Protein AF-A0A6V8CC56-F1 (afdb_monomer_lite)

Secondary structure (DSSP, 8-state):
--SSSS-HHHHHHHHHHHHHHHHHHHHHHHHHHHHHH-TTSSHHHHHHHHHHHHHHHTSTT----HHHHTTT--PPP-

pLDDT: mean 89.31, std 9.09, range [57.25, 97.31]

Sequence (78 aa):
MHRGDLDFHLVYDLYGGLIVDTYHKMKPIAEEDRRLNGERRLEWFTWLAERIIEYDETRPNTFVAAHIDYKDWKPRRK

Radius of gyration: 16.14 Å; chains: 1; bounding box: 30×20×54 Å

Structure (mmCIF, N/CA/C/O backbone):
data_AF-A0A6V8CC56-F1
#
_entry.id   AF-A0A6V8CC56-F1
#
loop_
_atom_site.group_PDB
_atom_site.id
_atom_site.type_symbol
_atom_site.label_atom_id
_atom_site.label_alt_id
_atom_site.label_comp_id
_atom_site.label_asym_id
_atom_site.label_entity_id
_atom_site.label_seq_id
_atom_site.pdbx_PDB_ins_code
_atom_site.Cartn_x
_atom_site.Cartn_y
_atom_site.Cartn_z
_atom_site.occupancy
_atom_site.B_iso_or_equiv
_atom_site.auth_seq_id
_atom_site.auth_comp_id
_atom_site.auth_asym_id
_atom_site.auth_atom_id
_atom_site.pdbx_PDB_model_num
ATOM 1 N N . MET A 1 1 ? -9.079 -7.405 -6.719 1.00 65.31 1 MET A N 1
ATOM 2 C CA . MET A 1 1 ? -8.094 -7.391 -5.631 1.00 65.31 1 MET A CA 1
ATOM 3 C C . MET A 1 1 ? -8.477 -8.458 -4.625 1.00 65.31 1 MET A C 1
ATOM 5 O O . MET A 1 1 ? -8.074 -9.579 -4.862 1.00 65.31 1 MET A O 1
ATOM 9 N N . HIS A 1 2 ? -9.385 -8.253 -3.662 1.00 76.88 2 HIS A N 1
ATOM 10 C CA . HIS A 1 2 ? -9.995 -9.415 -2.976 1.00 76.88 2 HIS A CA 1
ATOM 11 C C . HIS A 1 2 ? -11.247 -9.945 -3.705 1.00 76.88 2 HIS A C 1
ATOM 13 O O . HIS A 1 2 ? -11.430 -11.150 -3.824 1.00 76.88 2 HIS A O 1
ATOM 19 N N . ARG A 1 3 ? -12.078 -9.047 -4.257 1.00 82.44 3 ARG A N 1
ATOM 20 C CA . ARG A 1 3 ? -13.337 -9.391 -4.955 1.00 82.44 3 ARG A CA 1
ATOM 21 C C . ARG A 1 3 ? -13.225 -9.521 -6.481 1.00 82.44 3 ARG A C 1
ATOM 23 O O . ARG A 1 3 ? -14.220 -9.733 -7.149 1.00 82.44 3 ARG A O 1
ATOM 30 N N . GLY A 1 4 ? -12.020 -9.379 -7.036 1.00 80.50 4 GLY A N 1
ATOM 31 C CA . GLY A 1 4 ? -11.792 -9.418 -8.491 1.00 80.50 4 GLY A CA 1
ATOM 32 C C . GLY A 1 4 ? -12.047 -8.108 -9.256 1.00 80.50 4 GLY A C 1
ATOM 33 O O . GLY A 1 4 ? -11.491 -7.945 -10.330 1.00 80.50 4 GLY A O 1
ATOM 34 N N . ASP A 1 5 ? -12.746 -7.128 -8.677 1.00 85.56 5 ASP A N 1
ATOM 35 C CA . ASP A 1 5 ? -13.164 -5.895 -9.387 1.00 85.56 5 ASP A CA 1
ATOM 36 C C . ASP A 1 5 ? -12.040 -4.900 -9.746 1.00 85.56 5 ASP A C 1
ATOM 38 O O . ASP A 1 5 ? -12.275 -3.888 -10.401 1.00 85.56 5 ASP A O 1
ATOM 42 N N . LEU A 1 6 ? -10.819 -5.141 -9.270 1.00 84.44 6 LEU A N 1
ATOM 43 C CA . LEU A 1 6 ? -9.696 -4.210 -9.385 1.00 84.44 6 LEU A CA 1
ATOM 44 C C . LEU A 1 6 ? -8.386 -4.986 -9.482 1.00 84.44 6 LEU A C 1
ATOM 46 O O . LEU A 1 6 ? -8.173 -5.913 -8.705 1.00 84.44 6 LEU A O 1
ATOM 50 N N . ASP A 1 7 ? -7.505 -4.630 -10.403 1.00 89.75 7 ASP A N 1
ATOM 51 C CA . ASP A 1 7 ? -6.230 -5.330 -10.558 1.00 89.75 7 ASP A CA 1
ATOM 52 C C . ASP A 1 7 ? -5.263 -5.008 -9.396 1.00 89.75 7 ASP A C 1
ATOM 54 O O . ASP A 1 7 ? -5.154 -3.849 -8.990 1.00 89.75 7 ASP A O 1
ATOM 58 N N . PHE A 1 8 ? -4.596 -6.029 -8.827 1.00 89.88 8 PHE A N 1
ATOM 59 C CA . PHE A 1 8 ? -3.637 -5.831 -7.723 1.00 89.88 8 PHE A CA 1
ATOM 60 C C . PHE A 1 8 ? -2.485 -4.942 -8.163 1.00 89.88 8 PHE A C 1
ATOM 62 O O . PHE A 1 8 ? -2.146 -3.982 -7.474 1.00 89.88 8 PHE A O 1
ATOM 69 N N . HIS A 1 9 ? -1.895 -5.274 -9.308 1.00 89.38 9 HIS A N 1
ATOM 70 C CA . HIS A 1 9 ? -0.683 -4.651 -9.807 1.00 89.38 9 HIS A CA 1
ATOM 71 C C . HIS A 1 9 ? -0.944 -3.204 -10.211 1.00 89.38 9 HIS A C 1
ATOM 73 O O . HIS A 1 9 ? -0.159 -2.338 -9.857 1.00 89.38 9 HIS A O 1
ATOM 79 N N . LEU A 1 10 ? -2.102 -2.906 -10.804 1.00 90.25 10 LEU A N 1
ATOM 80 C CA . LEU A 1 10 ? -2.489 -1.526 -11.098 1.00 90.25 10 LEU A CA 1
ATOM 81 C C . LEU A 1 10 ? -2.584 -0.659 -9.830 1.00 90.25 10 LEU A C 1
ATOM 83 O O . LEU A 1 10 ? -2.124 0.481 -9.821 1.00 90.25 10 LEU A O 1
ATOM 87 N N . VAL A 1 11 ? -3.190 -1.177 -8.757 1.00 91.56 11 VAL A N 1
ATOM 88 C CA . VAL A 1 11 ? -3.284 -0.447 -7.478 1.00 91.56 11 VAL A CA 1
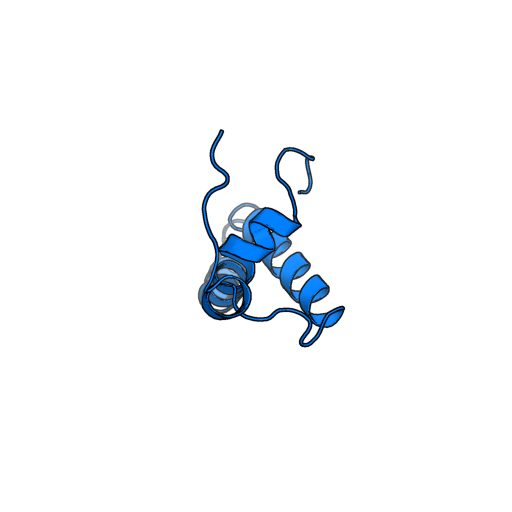ATOM 89 C C . VAL A 1 11 ? -1.915 -0.288 -6.845 1.00 91.56 11 VAL A C 1
ATOM 91 O O . VAL A 1 11 ? -1.591 0.789 -6.352 1.00 91.56 11 VAL A O 1
ATOM 94 N N . TYR A 1 12 ? -1.126 -1.355 -6.859 1.00 90.94 12 TYR A N 1
ATOM 95 C CA . TYR A 1 12 ? 0.229 -1.365 -6.341 1.00 90.94 12 TYR A CA 1
ATOM 96 C C . TYR A 1 12 ? 1.114 -0.330 -7.055 1.00 90.94 12 TYR A C 1
ATOM 98 O O . TYR A 1 12 ? 1.694 0.526 -6.390 1.00 90.94 12 TYR A O 1
ATOM 106 N N . ASP A 1 13 ? 1.128 -0.324 -8.388 1.00 88.50 13 ASP A N 1
ATOM 107 C CA . ASP A 1 13 ? 1.957 0.576 -9.198 1.00 88.50 13 ASP A CA 1
ATOM 108 C C . ASP A 1 13 ? 1.582 2.053 -8.997 1.00 88.50 13 ASP A C 1
ATOM 110 O O . ASP A 1 13 ? 2.451 2.927 -8.985 1.00 88.50 13 ASP A O 1
ATOM 114 N N . LEU A 1 14 ? 0.288 2.352 -8.834 1.00 90.25 14 LEU A N 1
ATOM 115 C CA . LEU A 1 14 ? -0.203 3.728 -8.706 1.00 90.25 14 LEU A CA 1
ATOM 116 C C . LEU A 1 14 ? -0.198 4.250 -7.266 1.00 90.25 14 LEU A C 1
ATOM 118 O O . LEU A 1 14 ? 0.051 5.435 -7.039 1.00 90.25 14 LEU A O 1
ATOM 122 N N . TYR A 1 15 ? -0.516 3.392 -6.298 1.00 92.38 15 TYR A N 1
ATOM 123 C CA . TYR A 1 15 ? -0.835 3.803 -4.932 1.00 92.38 15 TYR A CA 1
ATOM 124 C C . TYR A 1 15 ? -0.079 3.031 -3.857 1.00 92.38 15 TYR A C 1
ATO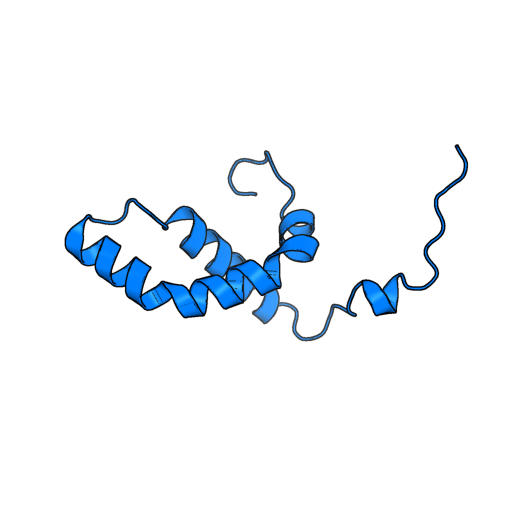M 126 O O . TYR A 1 15 ? -0.172 3.425 -2.699 1.00 92.38 15 TYR A O 1
ATOM 134 N N . GLY A 1 16 ? 0.674 1.979 -4.191 1.00 92.00 16 GLY A N 1
ATOM 135 C CA . GLY A 1 16 ? 1.303 1.083 -3.217 1.00 92.00 16 GLY A CA 1
ATOM 136 C C . GLY A 1 16 ? 2.120 1.827 -2.163 1.00 92.00 16 GLY A C 1
ATOM 137 O O . GLY A 1 16 ? 1.809 1.759 -0.974 1.00 92.00 16 GLY A O 1
ATOM 138 N N . GLY A 1 17 ? 3.078 2.644 -2.606 1.00 91.06 17 GLY A N 1
ATOM 139 C CA . GLY A 1 17 ? 3.896 3.457 -1.701 1.00 91.06 17 GLY A CA 1
ATOM 140 C C . GLY A 1 17 ? 3.082 4.456 -0.870 1.00 91.06 17 GLY A C 1
ATOM 141 O O . GLY A 1 17 ? 3.345 4.626 0.318 1.00 91.06 17 GLY A O 1
ATOM 142 N N . LEU A 1 18 ? 2.051 5.077 -1.457 1.00 94.31 18 LEU A N 1
ATOM 143 C CA . LEU A 1 18 ? 1.172 6.012 -0.744 1.00 94.31 18 LEU A CA 1
ATOM 144 C C . LEU A 1 18 ? 0.343 5.304 0.333 1.00 94.31 18 LEU A C 1
ATOM 146 O O . LEU A 1 18 ? 0.177 5.832 1.432 1.00 94.31 18 LEU A O 1
ATOM 150 N N . ILE A 1 19 ? -0.182 4.120 0.017 1.00 95.81 19 ILE A N 1
ATOM 151 C CA . ILE A 1 19 ? -0.985 3.299 0.923 1.00 95.81 19 ILE A CA 1
ATOM 152 C C . ILE A 1 19 ? -0.128 2.857 2.107 1.00 95.81 19 ILE A C 1
ATOM 154 O O . ILE A 1 19 ? -0.562 3.021 3.245 1.00 95.81 19 ILE A O 1
ATOM 158 N N . VAL A 1 20 ? 1.087 2.360 1.860 1.00 95.38 20 VAL A N 1
ATOM 159 C CA . VAL A 1 20 ? 2.000 1.897 2.916 1.00 95.38 20 VAL A CA 1
ATOM 160 C C . VAL A 1 20 ? 2.453 3.050 3.817 1.00 95.38 20 VAL A C 1
ATOM 162 O O . VAL A 1 20 ? 2.344 2.950 5.039 1.00 95.38 20 VAL A O 1
ATOM 165 N N . ASP A 1 21 ? 2.886 4.177 3.246 1.00 96.44 21 ASP A N 1
ATOM 166 C CA . ASP A 1 21 ? 3.279 5.361 4.026 1.00 96.44 21 ASP A CA 1
ATOM 167 C C . ASP A 1 21 ? 2.109 5.906 4.866 1.00 96.44 21 ASP A C 1
ATOM 169 O O . ASP A 1 21 ? 2.246 6.183 6.062 1.00 96.44 21 ASP A O 1
ATOM 173 N N . THR A 1 22 ? 0.917 5.991 4.270 1.00 97.31 22 THR A N 1
ATOM 174 C CA . THR A 1 22 ? -0.294 6.409 4.988 1.00 97.31 22 THR A CA 1
ATOM 175 C C . THR A 1 22 ? -0.663 5.414 6.087 1.00 97.31 22 THR A C 1
ATOM 177 O O . THR A 1 22 ? -1.017 5.831 7.189 1.00 97.31 22 THR A O 1
ATOM 180 N N . TYR A 1 23 ? -0.537 4.108 5.836 1.00 97.06 23 TYR A N 1
ATOM 181 C CA . TYR A 1 23 ? -0.772 3.070 6.836 1.00 97.06 23 TYR A CA 1
ATOM 182 C C . TYR A 1 23 ? 0.149 3.227 8.040 1.00 97.06 23 TYR A C 1
ATOM 184 O O . TYR A 1 23 ? -0.346 3.250 9.164 1.00 97.06 23 TYR A O 1
ATOM 192 N N . HIS A 1 24 ? 1.449 3.439 7.839 1.00 96.88 24 HIS A N 1
ATOM 193 C CA . HIS A 1 24 ? 2.371 3.666 8.953 1.00 96.88 24 HIS A CA 1
ATOM 194 C C . HIS A 1 24 ? 2.006 4.901 9.786 1.00 96.88 24 HIS A C 1
ATOM 196 O O . HIS A 1 24 ? 2.044 4.838 11.015 1.00 96.88 24 HIS A O 1
ATOM 202 N N . LYS A 1 25 ? 1.589 5.998 9.143 1.00 97.06 25 LYS A N 1
ATOM 203 C CA . LYS A 1 25 ? 1.150 7.224 9.836 1.00 97.06 25 LYS A CA 1
ATOM 204 C C . LYS A 1 25 ? -0.167 7.038 10.588 1.00 97.06 25 LYS A C 1
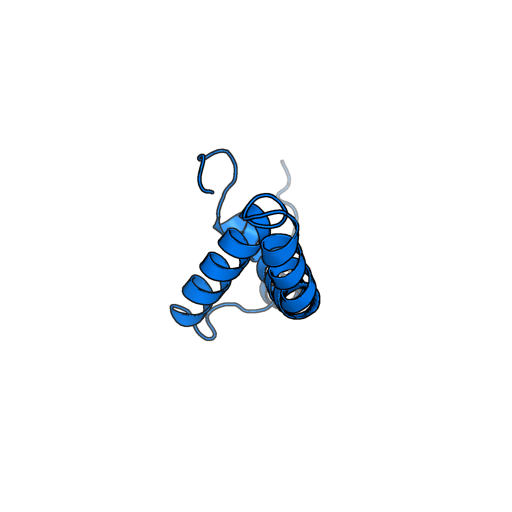ATOM 206 O O . LYS A 1 25 ? -0.341 7.590 11.672 1.00 97.06 25 LYS A O 1
ATOM 211 N N . MET A 1 26 ? -1.097 6.277 10.017 1.00 95.00 26 MET A N 1
ATOM 212 C CA . MET A 1 26 ? -2.439 6.080 10.569 1.00 95.00 26 MET A CA 1
ATOM 213 C C . MET A 1 26 ? -2.555 4.870 11.496 1.00 95.00 26 MET A C 1
ATOM 215 O O . MET A 1 26 ? -3.585 4.733 12.153 1.00 95.00 26 MET A O 1
ATOM 219 N N . LYS A 1 27 ? -1.532 4.012 11.589 1.00 95.31 27 LYS A N 1
ATOM 220 C CA . LYS A 1 27 ? -1.566 2.787 12.399 1.00 95.31 27 LYS A CA 1
ATOM 221 C C . LYS A 1 27 ? -2.047 3.028 13.840 1.00 95.31 27 LYS A C 1
ATOM 223 O O . LYS A 1 27 ? -2.983 2.337 14.235 1.00 95.31 27 LYS A O 1
ATOM 228 N N . PRO A 1 28 ? -1.558 4.045 14.582 1.00 96.56 28 PRO A N 1
ATOM 229 C CA . PRO A 1 28 ? -2.049 4.301 15.939 1.00 96.56 28 PRO A CA 1
ATOM 230 C C . PRO A 1 28 ? -3.539 4.675 15.985 1.00 96.56 28 PRO A C 1
ATOM 232 O O . PRO A 1 28 ? -4.252 4.296 16.908 1.00 96.56 28 PRO A O 1
ATOM 235 N N . ILE A 1 29 ? -4.028 5.402 14.973 1.00 95.25 29 ILE A N 1
ATOM 236 C CA . ILE A 1 29 ? -5.441 5.795 14.865 1.00 95.25 29 ILE A CA 1
ATOM 237 C C . ILE A 1 29 ? -6.307 4.569 14.568 1.00 95.25 29 ILE A C 1
ATOM 239 O O . ILE A 1 29 ? -7.378 4.427 15.148 1.00 95.25 29 ILE A O 1
ATOM 243 N N . ALA A 1 30 ? -5.849 3.680 13.684 1.00 95.12 30 ALA A N 1
ATOM 244 C CA . ALA A 1 30 ? -6.556 2.444 13.364 1.00 95.12 30 ALA A CA 1
ATOM 245 C C . ALA A 1 30 ? -6.630 1.495 14.569 1.00 95.12 30 ALA A C 1
ATOM 247 O O . ALA A 1 30 ? -7.681 0.920 14.838 1.00 95.12 30 ALA A O 1
ATOM 248 N N . GLU A 1 31 ? -5.542 1.367 15.328 1.00 96.00 31 GLU A N 1
ATOM 249 C CA . GLU A 1 31 ? -5.500 0.557 16.550 1.00 96.00 31 GLU A CA 1
ATOM 250 C C . GLU A 1 31 ? -6.420 1.116 17.643 1.00 96.00 31 GLU A C 1
ATOM 252 O O . GLU A 1 31 ? -7.186 0.367 18.253 1.00 96.00 31 GLU A O 1
ATOM 257 N N . GLU A 1 32 ? -6.410 2.434 17.853 1.00 96.50 32 GLU A N 1
ATOM 258 C CA . GLU A 1 32 ? -7.321 3.079 18.799 1.00 96.50 32 GLU A CA 1
ATOM 259 C C . GLU A 1 32 ? -8.784 2.955 18.353 1.00 96.50 32 GLU A C 1
ATOM 261 O O . GLU A 1 32 ? -9.669 2.702 19.175 1.00 96.50 32 GLU A O 1
ATOM 266 N N . ASP A 1 33 ? -9.053 3.061 17.049 1.00 95.12 33 ASP A N 1
ATOM 267 C CA . ASP A 1 33 ? -10.396 2.855 16.518 1.00 95.12 33 ASP A CA 1
ATOM 268 C C . ASP A 1 33 ? -10.895 1.431 16.753 1.0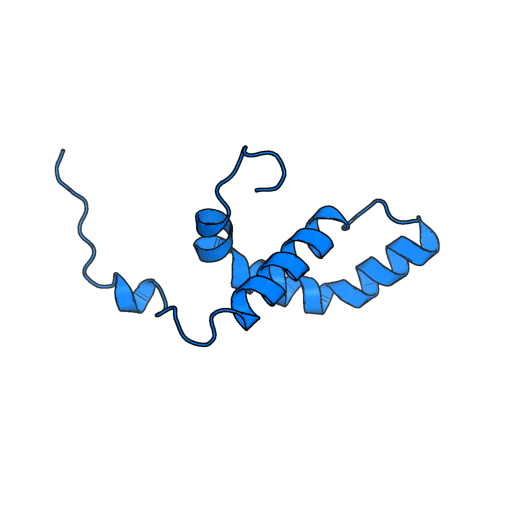0 95.12 33 ASP A C 1
ATOM 270 O O . ASP A 1 33 ? -12.021 1.260 17.218 1.00 95.12 33 ASP A O 1
ATOM 274 N N . ARG A 1 34 ? -10.053 0.415 16.522 1.00 96.00 34 ARG A N 1
ATOM 275 C CA . ARG A 1 34 ? -10.375 -0.980 16.859 1.00 96.00 34 ARG A CA 1
ATOM 276 C C . ARG A 1 34 ? -10.685 -1.145 18.334 1.00 96.00 34 ARG A C 1
ATOM 278 O O . ARG A 1 34 ? -11.651 -1.815 18.687 1.00 96.00 34 ARG A O 1
ATOM 285 N N . ARG A 1 35 ? -9.894 -0.518 19.205 1.00 97.00 35 ARG A N 1
ATOM 286 C CA . ARG A 1 35 ? -10.090 -0.606 20.655 1.00 97.00 35 ARG A CA 1
ATOM 287 C C . ARG A 1 35 ? -11.419 0.012 21.094 1.00 97.00 35 ARG A C 1
ATOM 289 O O . ARG A 1 35 ? -12.092 -0.544 21.957 1.00 97.00 35 ARG A O 1
ATOM 296 N N . LEU A 1 36 ? -11.788 1.159 20.525 1.00 97.06 36 LEU A N 1
ATOM 297 C CA . LEU A 1 36 ? -12.994 1.904 20.901 1.00 97.06 36 LEU A CA 1
ATOM 298 C C . LEU A 1 36 ? -14.262 1.390 20.215 1.00 97.06 36 LEU A C 1
ATOM 300 O O . LEU A 1 36 ? -15.339 1.401 20.806 1.00 97.06 36 LEU A O 1
ATOM 304 N N . ASN A 1 37 ? -14.145 0.982 18.955 1.00 95.38 37 ASN A N 1
ATOM 305 C CA . ASN A 1 37 ? -15.273 0.739 18.064 1.00 95.38 37 ASN A CA 1
ATOM 306 C C . ASN A 1 37 ? -15.291 -0.682 17.488 1.00 95.38 37 ASN A C 1
ATOM 308 O O . ASN A 1 37 ? -16.225 -1.000 16.749 1.00 95.38 37 ASN A O 1
ATOM 312 N N . GLY A 1 38 ? -14.329 -1.539 17.825 1.00 94.38 38 GLY A N 1
ATOM 313 C CA . GLY A 1 38 ? -14.164 -2.866 17.233 1.00 94.38 38 GLY A CA 1
ATOM 314 C C . GLY A 1 38 ? -13.583 -2.826 15.815 1.00 94.38 38 GLY A C 1
ATOM 315 O O . GLY A 1 38 ? -13.406 -1.764 15.221 1.00 94.38 38 GLY A O 1
ATOM 316 N N . GLU A 1 39 ? -13.320 -4.005 15.257 1.00 94.31 39 GLU A N 1
ATOM 317 C CA . GLU A 1 39 ? -12.713 -4.208 13.931 1.00 94.31 39 GLU A CA 1
ATOM 318 C C . GLU A 1 39 ? -13.707 -3.895 12.802 1.00 94.31 39 GLU A C 1
ATOM 320 O O . GLU A 1 39 ? -14.359 -4.777 12.241 1.00 94.31 39 GLU A O 1
ATOM 325 N N . ARG A 1 40 ? -13.904 -2.605 12.512 1.00 89.69 40 ARG A N 1
ATOM 326 C CA . ARG A 1 40 ? -14.909 -2.150 11.535 1.00 89.69 40 ARG A CA 1
ATOM 327 C C . ARG A 1 40 ? -14.360 -1.156 10.530 1.00 89.69 40 ARG A C 1
ATOM 329 O O . ARG A 1 40 ? -14.505 -1.362 9.324 1.00 89.69 40 ARG A O 1
ATOM 336 N N . ARG A 1 41 ? -13.798 -0.042 11.001 1.00 91.81 41 ARG A N 1
ATOM 337 C CA . ARG A 1 41 ? -13.273 1.001 10.111 1.00 91.81 41 ARG A CA 1
ATOM 338 C C . ARG A 1 41 ? -11.804 0.743 9.852 1.00 91.81 41 ARG A C 1
ATOM 340 O O . ARG A 1 41 ? -11.131 0.110 10.646 1.00 91.81 41 ARG A O 1
ATOM 347 N N . LEU A 1 42 ? -11.318 1.238 8.718 1.00 92.75 42 LEU A N 1
ATOM 348 C CA . LEU A 1 42 ? -9.917 1.127 8.305 1.00 92.75 42 LEU A CA 1
ATOM 349 C C . LEU A 1 42 ? -9.417 -0.312 8.072 1.00 92.75 42 LEU A C 1
ATOM 351 O O . LEU A 1 42 ? -8.351 -0.463 7.496 1.00 92.75 42 LEU A O 1
ATOM 355 N N . GLU A 1 43 ? -10.193 -1.357 8.379 1.00 94.25 43 GLU A N 1
ATOM 356 C CA . GLU A 1 43 ? -9.758 -2.754 8.229 1.00 94.25 43 GLU A CA 1
ATOM 357 C C . GLU A 1 43 ? -9.391 -3.130 6.800 1.00 94.25 43 GLU A C 1
ATOM 359 O O . GLU A 1 43 ? -8.341 -3.714 6.565 1.00 94.25 43 GLU A O 1
ATOM 364 N N . TRP A 1 44 ? -10.202 -2.734 5.817 1.00 93.25 44 TRP A N 1
ATOM 365 C CA . TRP A 1 44 ? -9.860 -2.964 4.410 1.00 93.25 44 TRP A CA 1
ATOM 366 C C . TRP A 1 44 ? -8.594 -2.226 3.986 1.00 93.25 44 TRP A C 1
ATOM 368 O O . TRP A 1 44 ? -7.844 -2.724 3.150 1.00 93.25 44 TRP A O 1
ATOM 378 N N . PHE A 1 45 ? -8.358 -1.050 4.563 1.00 94.06 45 PHE A N 1
ATOM 379 C CA . PHE A 1 45 ? -7.164 -0.265 4.295 1.00 94.06 45 PHE A CA 1
ATOM 380 C C . PHE A 1 45 ? -5.928 -0.901 4.946 1.00 94.06 45 PHE A C 1
ATOM 382 O O . PHE A 1 45 ? -4.922 -1.081 4.266 1.00 94.06 45 PHE A O 1
ATOM 389 N N . THR A 1 46 ? -6.021 -1.323 6.212 1.00 95.62 46 THR A N 1
ATOM 390 C CA . THR A 1 46 ? -4.966 -2.081 6.900 1.00 95.62 46 THR A CA 1
ATOM 391 C C . THR A 1 46 ? -4.659 -3.383 6.174 1.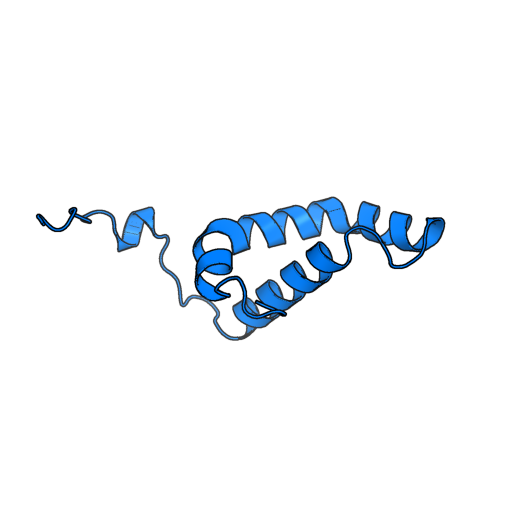00 95.62 46 THR A C 1
ATOM 393 O O . THR A 1 46 ? -3.505 -3.621 5.835 1.00 95.62 46 THR A O 1
ATOM 396 N N . TRP A 1 47 ? -5.681 -4.180 5.853 1.00 95.44 47 TRP A N 1
ATOM 397 C CA . TRP A 1 47 ? -5.518 -5.433 5.124 1.00 95.44 47 TRP A CA 1
ATOM 398 C C . TRP A 1 47 ? -4.788 -5.217 3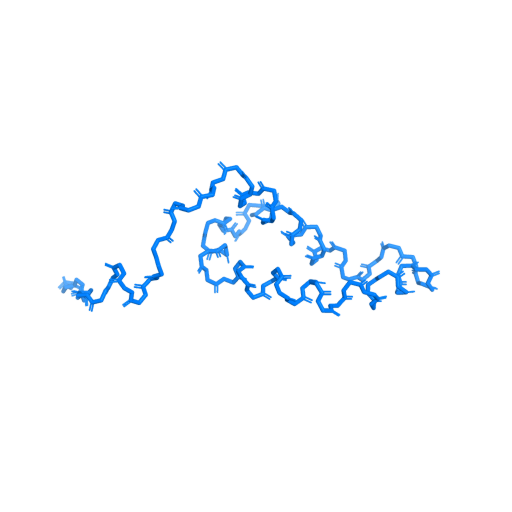.798 1.00 95.44 47 TRP A C 1
ATOM 400 O O . TRP A 1 47 ? -3.872 -5.966 3.471 1.00 95.44 47 TRP A O 1
ATOM 410 N N . LEU A 1 48 ? -5.168 -4.186 3.036 1.00 95.44 48 LEU A N 1
ATOM 411 C CA . LEU A 1 48 ? -4.539 -3.889 1.754 1.00 95.44 48 LEU A CA 1
ATOM 412 C C . LEU A 1 48 ? -3.073 -3.469 1.922 1.00 95.44 48 LEU A C 1
ATOM 414 O O . LEU A 1 48 ? -2.222 -3.955 1.181 1.00 95.44 48 LEU A O 1
ATOM 418 N N . ALA A 1 49 ? -2.778 -2.601 2.891 1.00 96.50 49 ALA A N 1
ATOM 419 C CA . ALA A 1 49 ? -1.413 -2.169 3.173 1.00 96.50 49 ALA A CA 1
ATOM 420 C C . ALA A 1 49 ? -0.512 -3.347 3.569 1.00 96.50 49 ALA A C 1
ATOM 422 O O . ALA A 1 49 ? 0.597 -3.462 3.058 1.00 96.50 49 ALA A O 1
ATOM 423 N N . GLU A 1 50 ? -1.005 -4.263 4.405 1.00 95.94 50 GLU A N 1
ATOM 424 C CA . GLU A 1 50 ? -0.272 -5.474 4.787 1.00 95.94 50 GLU A CA 1
ATOM 425 C C . GLU A 1 50 ? 0.021 -6.380 3.588 1.00 95.94 50 GLU A C 1
ATOM 427 O O . GLU A 1 50 ? 1.148 -6.844 3.448 1.00 95.94 50 GLU A O 1
ATOM 432 N N . ARG A 1 51 ? -0.942 -6.582 2.675 1.00 95.38 51 ARG A N 1
ATOM 433 C CA . ARG A 1 51 ? -0.695 -7.366 1.449 1.00 95.38 51 ARG A CA 1
ATOM 434 C C . ARG A 1 51 ? 0.348 -6.714 0.541 1.00 95.38 51 ARG A C 1
ATOM 436 O O . ARG A 1 51 ? 1.085 -7.424 -0.135 1.00 95.38 51 ARG A O 1
ATOM 443 N N . ILE A 1 52 ? 0.395 -5.381 0.492 1.00 94.31 52 ILE A N 1
ATOM 444 C CA . ILE A 1 52 ? 1.408 -4.646 -0.278 1.00 94.31 52 ILE A CA 1
ATOM 445 C C . ILE A 1 52 ? 2.791 -4.812 0.364 1.00 94.31 52 ILE A C 1
ATOM 447 O O . ILE A 1 52 ? 3.740 -5.108 -0.353 1.00 94.31 52 ILE A O 1
ATOM 451 N N . ILE A 1 53 ? 2.893 -4.697 1.692 1.00 94.38 53 ILE A N 1
ATOM 452 C CA . ILE A 1 53 ? 4.150 -4.906 2.430 1.00 94.38 53 ILE A CA 1
ATOM 453 C C . ILE A 1 53 ? 4.673 -6.330 2.212 1.00 94.38 53 ILE A C 1
ATOM 455 O O . ILE A 1 53 ? 5.826 -6.507 1.833 1.00 94.38 53 ILE A O 1
ATOM 459 N N . GLU A 1 54 ? 3.817 -7.343 2.371 1.00 94.00 54 GLU A N 1
ATOM 460 C CA . GLU A 1 54 ? 4.181 -8.742 2.105 1.00 94.00 54 GLU A CA 1
ATOM 461 C C . GLU A 1 54 ? 4.649 -8.938 0.657 1.00 94.00 54 GLU A C 1
ATOM 463 O O . GLU A 1 54 ? 5.626 -9.638 0.392 1.00 94.00 54 GLU A O 1
ATOM 468 N N . TYR A 1 55 ? 3.969 -8.305 -0.301 1.00 91.69 55 TYR A N 1
ATOM 469 C CA . TYR A 1 55 ? 4.357 -8.369 -1.704 1.00 91.69 55 TYR A CA 1
ATOM 470 C C . TYR A 1 55 ? 5.733 -7.727 -1.953 1.00 91.69 55 TYR A C 1
ATOM 472 O O . TYR A 1 55 ? 6.552 -8.326 -2.656 1.00 91.69 55 TYR A O 1
ATOM 480 N N . ASP A 1 56 ? 6.020 -6.577 -1.338 1.00 89.56 56 ASP A N 1
ATOM 481 C CA . ASP A 1 56 ? 7.323 -5.900 -1.413 1.00 89.56 56 ASP A CA 1
ATOM 482 C C . ASP A 1 56 ? 8.453 -6.747 -0.820 1.00 89.56 56 ASP A C 1
ATOM 484 O O . ASP A 1 56 ? 9.526 -6.856 -1.419 1.00 89.56 56 ASP A O 1
ATOM 488 N N . GLU A 1 57 ? 8.209 -7.410 0.314 1.00 89.56 57 GLU A N 1
ATOM 489 C CA . GLU A 1 57 ? 9.170 -8.326 0.941 1.00 89.56 57 GLU A CA 1
ATOM 490 C C . GLU A 1 57 ? 9.548 -9.492 0.017 1.00 89.56 57 GLU A C 1
ATOM 492 O O . GLU A 1 57 ? 10.692 -9.951 0.026 1.00 89.56 57 GLU A O 1
ATOM 497 N N . THR A 1 58 ? 8.619 -9.949 -0.831 1.00 86.75 58 THR A N 1
ATOM 498 C CA . THR A 1 58 ? 8.905 -10.996 -1.827 1.00 86.75 58 THR A CA 1
ATOM 499 C C . THR A 1 58 ? 9.632 -10.487 -3.076 1.00 86.75 58 THR A C 1
ATOM 501 O O . THR A 1 58 ? 10.105 -11.296 -3.880 1.00 86.75 58 THR A O 1
ATOM 504 N N . ARG A 1 59 ? 9.731 -9.164 -3.267 1.00 79.56 59 ARG A N 1
ATOM 505 C CA . ARG A 1 59 ? 10.284 -8.527 -4.474 1.00 79.56 59 ARG A CA 1
ATOM 506 C C . ARG A 1 59 ? 11.176 -7.310 -4.175 1.00 79.56 59 ARG A C 1
ATOM 508 O O . ARG A 1 59 ? 10.985 -6.243 -4.768 1.00 79.56 59 ARG A O 1
ATOM 515 N N . PRO A 1 60 ? 12.203 -7.440 -3.317 1.00 64.12 60 PRO A N 1
ATOM 516 C CA . PRO A 1 60 ? 13.083 -6.319 -3.031 1.00 64.12 60 PRO A CA 1
ATOM 517 C C . PRO A 1 60 ? 13.796 -5.864 -4.316 1.00 64.12 60 PRO A C 1
ATOM 519 O O . PRO A 1 60 ? 14.475 -6.648 -4.978 1.00 64.12 60 PRO A O 1
ATOM 522 N N . ASN A 1 61 ? 13.667 -4.575 -4.641 1.00 62.72 61 ASN A N 1
ATOM 523 C CA . ASN A 1 61 ? 14.382 -3.879 -5.722 1.00 62.72 61 ASN A CA 1
ATOM 524 C C . ASN A 1 61 ? 13.983 -4.222 -7.172 1.00 62.72 61 ASN A C 1
ATOM 526 O O . ASN A 1 61 ? 14.774 -3.982 -8.083 1.00 62.72 61 ASN A O 1
ATOM 530 N N . THR A 1 62 ? 12.782 -4.749 -7.437 1.00 63.72 62 THR A N 1
ATOM 531 C CA . THR A 1 62 ? 12.388 -5.101 -8.820 1.00 63.72 62 THR A CA 1
ATOM 532 C C . THR A 1 62 ? 11.771 -3.964 -9.636 1.00 63.72 62 THR A C 1
ATOM 534 O O . THR A 1 62 ? 11.509 -4.160 -10.820 1.00 63.72 62 THR A O 1
ATOM 537 N N . PHE A 1 63 ? 11.524 -2.791 -9.047 1.00 67.50 63 PHE A N 1
ATOM 538 C CA . PHE A 1 63 ? 10.802 -1.707 -9.718 1.00 67.50 63 PHE A CA 1
ATOM 539 C C . PHE A 1 63 ? 11.662 -0.451 -9.854 1.00 67.50 63 PHE A C 1
ATOM 541 O O . PHE A 1 63 ? 12.117 0.129 -8.869 1.00 67.50 63 PHE A O 1
ATOM 548 N N . VAL A 1 64 ? 11.864 -0.015 -11.097 1.00 76.19 64 VAL A N 1
ATOM 549 C CA . VAL A 1 64 ? 12.397 1.312 -11.415 1.00 76.19 64 VAL A CA 1
ATOM 550 C C . VAL A 1 64 ? 11.223 2.286 -11.424 1.00 76.19 64 VAL A C 1
ATOM 552 O O . VAL A 1 64 ? 10.154 1.972 -11.945 1.00 76.19 64 VAL A O 1
ATOM 555 N N . ALA A 1 65 ? 11.395 3.471 -10.835 1.00 81.00 65 ALA A N 1
ATOM 556 C CA . ALA A 1 65 ? 10.326 4.462 -10.782 1.00 81.00 65 ALA A CA 1
ATOM 557 C C . ALA A 1 65 ? 9.796 4.765 -12.193 1.00 81.00 65 ALA A C 1
ATOM 559 O O . ALA A 1 65 ? 10.581 5.019 -13.106 1.00 81.00 65 ALA A O 1
ATOM 560 N N . ALA A 1 66 ? 8.471 4.786 -12.370 1.00 86.56 66 ALA A N 1
ATOM 561 C CA . ALA A 1 66 ? 7.859 4.898 -13.697 1.00 86.56 66 ALA A CA 1
ATOM 562 C C . ALA A 1 66 ? 8.316 6.146 -14.482 1.00 86.56 66 ALA A C 1
ATOM 564 O O . ALA A 1 66 ? 8.480 6.083 -15.696 1.00 86.56 66 ALA A O 1
ATOM 565 N N . HIS A 1 67 ? 8.590 7.263 -13.793 1.00 85.88 67 HIS A N 1
ATOM 566 C CA . HIS A 1 67 ? 9.117 8.493 -14.405 1.00 85.88 67 HIS A CA 1
ATOM 567 C C . HIS A 1 67 ? 10.543 8.346 -14.971 1.00 85.88 67 HIS A C 1
ATOM 569 O O . HIS A 1 67 ? 10.973 9.175 -15.770 1.00 85.88 67 HIS A O 1
ATOM 575 N N . ILE A 1 68 ? 11.273 7.310 -14.551 1.00 89.94 68 ILE A N 1
ATOM 576 C CA . ILE A 1 68 ? 12.587 6.925 -15.072 1.00 89.94 68 ILE A CA 1
ATOM 577 C C . ILE A 1 68 ? 12.410 5.874 -16.171 1.00 89.94 68 ILE A C 1
ATOM 579 O O . ILE A 1 68 ? 12.922 6.065 -17.272 1.00 89.94 68 ILE A O 1
ATOM 583 N N . ASP A 1 69 ? 11.678 4.794 -15.883 1.00 88.44 69 ASP A N 1
ATOM 584 C CA . ASP A 1 69 ? 11.550 3.629 -16.773 1.00 88.44 69 ASP A CA 1
ATOM 585 C C . ASP A 1 69 ? 10.799 3.966 -18.073 1.00 88.44 69 ASP A C 1
ATOM 587 O O . ASP A 1 69 ? 11.209 3.609 -19.176 1.00 88.44 69 ASP A O 1
ATOM 591 N N . TYR A 1 70 ? 9.743 4.774 -17.963 1.00 89.50 70 TYR A N 1
ATOM 592 C CA . TYR A 1 70 ? 8.890 5.176 -19.082 1.00 89.50 70 TYR A CA 1
ATOM 593 C C . TYR A 1 70 ? 9.121 6.625 -19.519 1.00 89.50 70 TYR A C 1
ATOM 595 O O . TYR A 1 70 ? 8.243 7.230 -20.136 1.00 89.50 70 TYR A O 1
ATOM 603 N N . LYS A 1 71 ? 10.299 7.199 -19.235 1.00 93.31 71 LYS A N 1
ATOM 604 C CA . LYS A 1 71 ? 10.620 8.603 -19.566 1.00 93.31 71 LYS A CA 1
ATOM 605 C C . LYS A 1 71 ? 10.411 8.948 -21.051 1.00 93.31 71 LYS A C 1
ATOM 607 O O . LYS A 1 71 ? 10.059 10.075 -21.379 1.00 93.31 71 LYS A O 1
ATOM 612 N N . ASP A 1 72 ? 10.604 7.966 -21.933 1.00 93.56 72 ASP A N 1
ATOM 613 C CA . ASP A 1 72 ? 10.515 8.108 -23.390 1.00 93.56 72 ASP A CA 1
ATOM 614 C C . ASP A 1 72 ? 9.168 7.616 -23.956 1.00 93.56 72 ASP A C 1
ATOM 616 O O . ASP A 1 72 ? 9.032 7.403 -25.167 1.00 93.56 72 ASP A O 1
ATOM 620 N N . TRP A 1 73 ? 8.163 7.402 -23.098 1.00 93.81 73 TRP A N 1
ATOM 621 C CA . TRP A 1 73 ? 6.857 6.902 -23.515 1.00 93.81 73 TRP A CA 1
ATOM 622 C C . TRP A 1 73 ? 6.201 7.826 -24.550 1.00 93.81 73 TRP A C 1
ATOM 624 O O . TRP A 1 73 ? 6.122 9.044 -24.382 1.00 93.81 73 TRP A O 1
ATOM 634 N N . LYS A 1 74 ? 5.689 7.227 -25.632 1.00 92.25 74 LYS A N 1
ATOM 635 C CA . LYS A 1 74 ? 4.924 7.917 -26.677 1.00 92.25 74 LYS A CA 1
ATOM 636 C C . LYS A 1 74 ? 3.558 7.253 -26.843 1.00 92.25 74 LYS A C 1
ATOM 638 O O . LYS A 1 74 ? 3.490 6.022 -26.893 1.00 92.25 74 LYS A O 1
ATOM 643 N N . PRO A 1 75 ? 2.474 8.032 -26.994 1.00 91.06 75 PRO A N 1
ATOM 644 C CA . PRO A 1 75 ? 1.156 7.471 -27.250 1.00 91.06 75 PRO A CA 1
ATOM 645 C C . PRO A 1 75 ? 1.164 6.719 -28.585 1.00 91.06 75 PRO A C 1
ATOM 647 O O . PRO A 1 75 ? 1.673 7.218 -29.593 1.00 91.06 75 PRO A O 1
ATOM 650 N N . ARG A 1 76 ? 0.582 5.516 -28.617 1.00 83.50 76 ARG A N 1
ATOM 651 C CA . ARG A 1 76 ? 0.375 4.800 -29.881 1.00 83.50 76 ARG A CA 1
ATOM 652 C C . ARG A 1 76 ? -0.656 5.576 -30.706 1.00 83.50 76 ARG A C 1
ATOM 654 O O . ARG A 1 76 ? -1.758 5.828 -30.220 1.00 83.50 76 ARG A O 1
ATOM 661 N N . ARG A 1 77 ? -0.297 5.979 -31.932 1.00 75.75 77 ARG A N 1
ATOM 662 C CA . ARG A 1 77 ? -1.275 6.516 -32.892 1.00 75.75 77 ARG A CA 1
ATOM 663 C C . ARG A 1 77 ? -2.289 5.407 -33.189 1.00 75.75 77 ARG A C 1
ATOM 665 O O . ARG A 1 77 ? -1.874 4.293 -33.501 1.00 75.75 77 ARG A O 1
ATOM 672 N N . LYS A 1 78 ? -3.572 5.717 -32.986 1.00 57.25 78 LYS A N 1
ATOM 673 C CA . LYS A 1 78 ? -4.696 4.853 -33.365 1.00 57.25 78 LYS A CA 1
ATOM 674 C C . LYS A 1 78 ? -4.778 4.720 -34.878 1.00 57.25 78 LYS A C 1
ATOM 676 O O . LYS A 1 78 ? -4.437 5.718 -35.554 1.00 57.25 78 LYS A O 1
#

Foldseek 3Di:
DVVPPDDLVVCCLPCLVVLLVVCVVCVVVQVVCCVVPNCDPCVVSNVSNVVSVVVCVVPPPPDDNCCVVCVVPDDDDD